Protein AF-A0A814UME5-F1 (afdb_monomer)

pLDDT: mean 75.33, std 10.83, range [39.34, 89.38]

Solvent-accessible surface area (backbone atoms only — not comparable to full-atom values):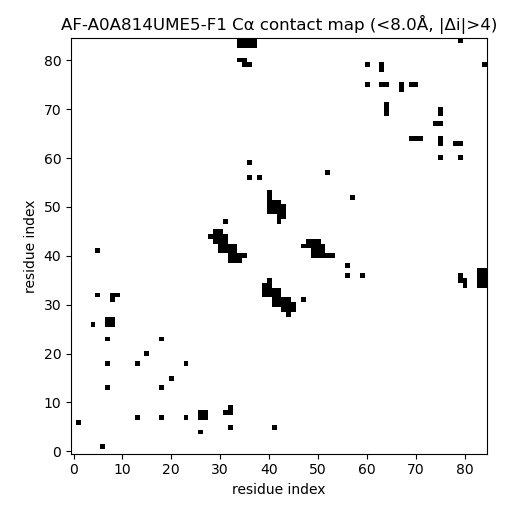 5134 Å² total; per-residue (Å²): 132,86,54,74,60,60,56,61,71,68,44,94,68,75,59,78,85,82,50,58,72,66,60,48,50,49,42,65,73,45,35,43,79,46,55,39,74,90,40,79,31,46,18,34,51,90,76,65,44,75,76,49,84,60,75,87,48,48,63,58,50,52,50,44,31,56,77,53,71,61,63,48,70,70,55,33,51,52,52,41,49,71,77,26,88

Radius of gyration: 14.54 Å; Cα contacts (8 Å, |Δi|>4): 88; chains: 1; bounding box: 24×38×31 Å

Sequence (85 aa):
MKTNIMNCLRENRITTTDFDCRFASWCRNSFVANDIGGQTFLCDLKSNKPVLLYENMYEVYKKVHIESAHAGRDKCLDALSINYS

Organism: Adineta ricciae (NCBI:txid249248)

Nearest PDB structures (foldseek):
  5l80-assembly1_A  TM=4.653E-01  e=1.793E+00  Drosophila melanogaster
  5l80-assembly1_B  TM=4.581E-01  e=3.016E+00  Drosophila melanogaster
  4i58-assembly1_A  TM=3.763E-01  e=2.326E+00  Microbacterium oxydans
  6tut-assembly1_P  TM=2.628E-01  e=3.016E+00  Saccharomyces cerevisiae S288C

Structure (mmCIF, N/CA/C/O backbone):
data_AF-A0A814UME5-F1
#
_entry.id   AF-A0A814UME5-F1
#
loop_
_atom_site.group_PDB
_atom_site.id
_atom_site.type_symbol
_atom_site.label_atom_id
_atom_site.label_alt_id
_atom_site.label_comp_id
_atom_site.label_asym_id
_atom_site.label_entity_id
_atom_site.label_seq_id
_atom_site.pdbx_PDB_ins_code
_atom_site.Cartn_x
_atom_site.Cartn_y
_atom_site.Cartn_z
_atom_site.occupancy
_atom_site.B_iso_or_equiv
_atom_site.auth_seq_id
_atom_site.auth_comp_id
_atom_site.auth_asym_id
_atom_site.auth_atom_id
_atom_site.pdbx_PDB_model_num
ATOM 1 N N . MET A 1 1 ? -5.010 -2.284 -15.923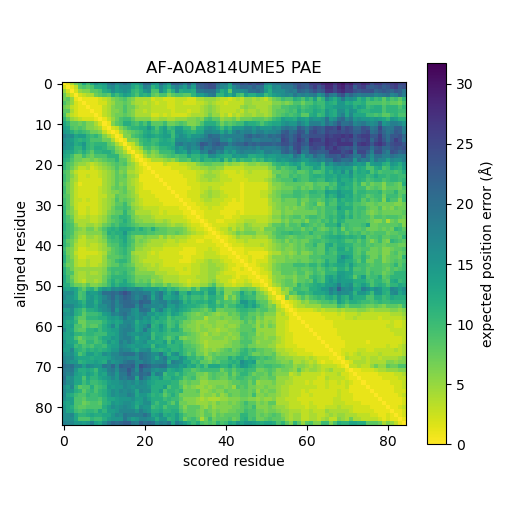 1.00 39.34 1 MET A N 1
ATOM 2 C CA . MET A 1 1 ? -4.083 -3.410 -16.163 1.00 39.34 1 MET A CA 1
ATOM 3 C C . MET A 1 1 ? -3.742 -4.008 -14.802 1.00 39.34 1 MET A C 1
ATOM 5 O O . MET A 1 1 ? -3.046 -3.354 -14.040 1.00 39.34 1 MET A O 1
ATOM 9 N N . LYS A 1 2 ? -4.336 -5.148 -14.415 1.00 48.97 2 LYS A N 1
ATOM 10 C CA . LYS A 1 2 ? -3.986 -5.806 -13.141 1.00 48.97 2 LYS A CA 1
ATOM 11 C C . LYS A 1 2 ? -2.558 -6.337 -13.289 1.00 48.97 2 LYS A C 1
ATOM 13 O O . LYS A 1 2 ? -2.282 -7.053 -14.246 1.00 48.97 2 LYS A O 1
ATOM 18 N N . THR A 1 3 ? -1.642 -5.918 -12.424 1.00 55.56 3 THR A N 1
ATOM 19 C CA . THR A 1 3 ? -0.251 -6.388 -12.443 1.00 55.56 3 THR A CA 1
ATOM 20 C C . THR A 1 3 ? -0.197 -7.900 -12.226 1.00 55.56 3 THR A C 1
ATOM 22 O O . THR A 1 3 ? -0.978 -8.445 -11.447 1.00 55.56 3 THR A O 1
ATOM 25 N N . ASN A 1 4 ? 0.766 -8.565 -12.874 1.00 70.94 4 ASN A N 1
ATOM 26 C CA . ASN A 1 4 ? 1.005 -10.014 -12.785 1.00 70.94 4 ASN A CA 1
ATOM 27 C C . ASN A 1 4 ? 1.022 -10.561 -11.349 1.00 70.94 4 ASN A C 1
ATOM 29 O O . ASN A 1 4 ? 0.581 -11.672 -11.073 1.00 70.94 4 ASN A O 1
ATOM 33 N N . ILE A 1 5 ? 1.501 -9.731 -10.422 1.00 75.88 5 ILE A N 1
ATOM 34 C CA . ILE A 1 5 ? 1.634 -10.041 -9.000 1.00 75.88 5 ILE A CA 1
ATOM 35 C C . ILE A 1 5 ? 0.262 -10.219 -8.330 1.00 75.88 5 ILE A C 1
ATOM 37 O O . ILE A 1 5 ? 0.081 -11.152 -7.555 1.00 75.88 5 ILE A O 1
ATOM 41 N N . MET A 1 6 ? -0.734 -9.382 -8.648 1.00 78.44 6 MET A N 1
ATOM 42 C CA . MET A 1 6 ? -2.055 -9.453 -8.001 1.00 78.44 6 MET A CA 1
ATOM 43 C C . MET A 1 6 ? -2.811 -10.729 -8.372 1.00 78.44 6 MET A C 1
ATOM 45 O O . MET A 1 6 ? -3.470 -11.317 -7.518 1.00 78.44 6 MET A O 1
ATOM 49 N N . ASN A 1 7 ? -2.688 -11.177 -9.624 1.00 76.44 7 ASN A N 1
ATOM 50 C CA . ASN A 1 7 ? -3.264 -12.450 -10.060 1.00 76.44 7 ASN A CA 1
ATOM 51 C C . ASN A 1 7 ? -2.555 -13.621 -9.362 1.00 76.44 7 ASN A C 1
ATOM 53 O O . ASN A 1 7 ? -3.214 -14.484 -8.788 1.00 76.44 7 ASN A O 1
ATOM 57 N N . CYS A 1 8 ? -1.219 -13.579 -9.291 1.00 76.88 8 CYS A N 1
ATOM 58 C CA . CYS A 1 8 ? -0.417 -14.577 -8.584 1.00 76.88 8 CYS A CA 1
ATOM 59 C C . CYS A 1 8 ? -0.772 -14.715 -7.087 1.00 76.88 8 CYS A C 1
ATOM 61 O O . CYS A 1 8 ? -0.668 -15.810 -6.529 1.00 76.88 8 CYS A O 1
ATOM 63 N N . LEU A 1 9 ? -1.160 -13.622 -6.420 1.00 78.31 9 LEU A N 1
ATOM 64 C CA . LEU A 1 9 ? -1.556 -13.635 -5.007 1.00 78.31 9 LEU A CA 1
ATOM 65 C C . LEU A 1 9 ? -3.001 -14.110 -4.789 1.00 78.31 9 LEU A C 1
ATOM 67 O O . LEU A 1 9 ? -3.286 -14.710 -3.757 1.00 78.31 9 LEU A O 1
ATOM 71 N N . ARG A 1 10 ? -3.914 -13.841 -5.732 1.00 74.62 10 ARG A N 1
ATOM 72 C CA . ARG A 1 10 ? -5.351 -14.143 -5.589 1.00 74.62 10 ARG A CA 1
ATOM 73 C C . ARG A 1 10 ? -5.741 -15.543 -6.047 1.00 74.62 10 ARG A C 1
ATOM 75 O O . ARG A 1 10 ? -6.711 -16.105 -5.541 1.00 74.62 10 ARG A O 1
ATOM 82 N N . GLU A 1 11 ? -5.018 -16.113 -6.999 1.00 67.69 11 GLU A N 1
ATOM 83 C CA . GLU A 1 11 ? -5.353 -17.420 -7.550 1.00 67.69 11 GLU A CA 1
ATOM 84 C C . GLU A 1 11 ? -4.704 -18.542 -6.722 1.00 67.69 11 GLU A C 1
ATOM 86 O O . GLU A 1 11 ? -3.498 -18.790 -6.775 1.00 67.69 11 GLU A O 1
ATOM 91 N N . ASN A 1 12 ? -5.533 -19.276 -5.969 1.00 55.78 12 ASN A N 1
ATOM 92 C CA . ASN A 1 12 ? -5.125 -20.494 -5.248 1.00 55.78 12 ASN A CA 1
ATOM 93 C C . ASN A 1 12 ? -4.692 -21.640 -6.187 1.00 55.78 12 ASN A C 1
ATOM 95 O O . ASN A 1 12 ? -4.125 -22.635 -5.737 1.00 55.78 12 ASN A O 1
ATOM 99 N N . ARG A 1 13 ? -4.944 -21.513 -7.494 1.00 54.03 13 ARG A N 1
ATOM 100 C CA . ARG A 1 13 ? -4.509 -22.444 -8.536 1.00 54.03 13 ARG A CA 1
ATOM 101 C C . ARG A 1 13 ? -3.770 -21.667 -9.612 1.00 54.03 13 ARG A C 1
ATOM 103 O O . ARG A 1 13 ? -4.373 -21.242 -10.583 1.00 54.03 13 ARG A O 1
ATOM 110 N N . ILE A 1 14 ? -2.462 -21.510 -9.436 1.00 56.16 14 ILE A N 1
ATOM 111 C CA . ILE A 1 14 ? -1.605 -21.087 -10.541 1.00 56.16 14 ILE A CA 1
ATOM 112 C C . ILE A 1 14 ? -1.522 -22.273 -11.498 1.00 56.16 14 ILE A C 1
ATOM 114 O O . ILE A 1 14 ? -0.896 -23.288 -11.181 1.00 56.16 14 ILE A O 1
ATOM 118 N N . THR A 1 15 ? -2.179 -22.171 -12.648 1.00 52.06 15 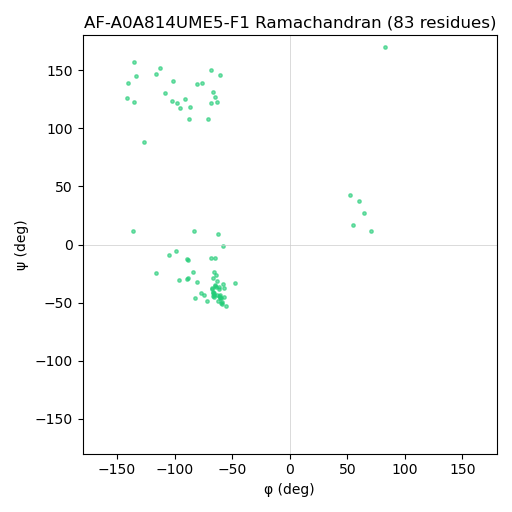THR A N 1
ATOM 119 C CA . THR A 1 15 ? -1.860 -23.019 -13.791 1.00 52.06 15 THR A CA 1
ATOM 120 C C . THR A 1 15 ? -0.433 -22.690 -14.211 1.00 52.06 15 THR A C 1
ATOM 122 O O . THR A 1 15 ? -0.086 -21.540 -14.460 1.00 52.06 15 THR A O 1
ATOM 125 N N . THR A 1 16 ? 0.433 -23.702 -14.231 1.00 50.62 16 THR A N 1
ATOM 126 C CA . THR A 1 16 ? 1.885 -23.606 -14.485 1.00 50.62 16 THR A CA 1
ATOM 127 C C . THR A 1 16 ? 2.262 -22.983 -15.837 1.00 50.62 16 THR A C 1
ATOM 129 O O . THR A 1 16 ? 3.442 -22.865 -16.148 1.00 50.62 16 THR A O 1
ATOM 132 N N . THR A 1 17 ? 1.276 -22.620 -16.654 1.00 56.31 17 THR A N 1
ATOM 133 C CA . THR A 1 17 ? 1.413 -21.940 -17.941 1.00 56.31 17 THR A CA 1
ATOM 134 C C . THR A 1 17 ? 1.531 -20.421 -17.828 1.00 56.31 17 THR A C 1
ATOM 136 O O . THR A 1 17 ? 2.107 -19.821 -18.730 1.00 56.31 17 THR A O 1
ATOM 139 N N . ASP A 1 18 ? 1.042 -19.799 -16.749 1.00 57.62 18 ASP A N 1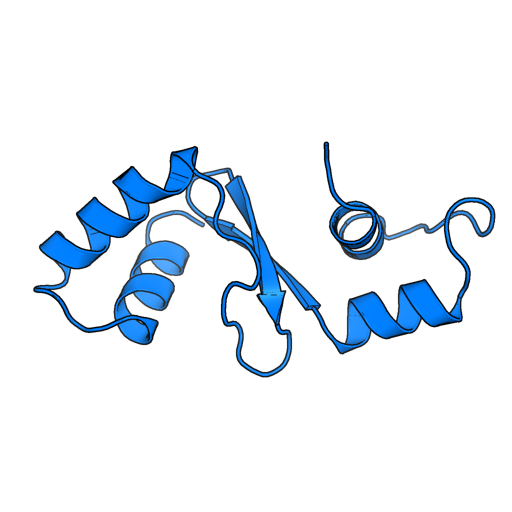
ATOM 140 C CA . ASP A 1 18 ? 0.960 -18.329 -16.659 1.00 57.62 18 ASP A CA 1
ATOM 141 C C . ASP A 1 18 ? 2.148 -17.700 -15.911 1.00 57.62 18 ASP A C 1
ATOM 143 O O . ASP A 1 18 ? 2.576 -16.594 -16.243 1.00 57.62 18 ASP A O 1
ATOM 147 N N . PHE A 1 19 ? 2.732 -18.424 -14.945 1.00 65.31 19 PHE A N 1
ATOM 148 C CA . PHE A 1 19 ? 3.862 -17.969 -14.124 1.00 65.31 19 PHE A CA 1
ATOM 149 C C . PHE A 1 19 ? 4.865 -19.090 -13.869 1.00 65.31 19 PHE A C 1
ATOM 151 O O . PHE A 1 19 ? 4.476 -20.214 -13.543 1.00 65.31 19 PHE A O 1
ATOM 158 N N . ASP A 1 20 ? 6.164 -18.779 -13.923 1.00 74.69 20 ASP A N 1
ATOM 159 C CA . ASP A 1 20 ? 7.172 -19.708 -13.422 1.00 74.69 20 ASP A CA 1
ATOM 160 C C . ASP A 1 20 ? 7.088 -19.833 -11.886 1.00 74.69 20 ASP A C 1
ATOM 162 O O . ASP A 1 20 ? 6.682 -18.915 -11.161 1.00 74.69 20 ASP A O 1
ATOM 166 N N . CYS A 1 21 ? 7.465 -21.002 -11.366 1.00 78.50 21 CYS A N 1
ATOM 167 C CA . CYS A 1 21 ? 7.336 -21.313 -9.943 1.00 78.50 21 CYS A CA 1
ATOM 168 C C . CYS A 1 21 ? 8.199 -20.418 -9.036 1.00 78.50 21 CYS A C 1
ATOM 170 O O . CYS A 1 21 ? 7.846 -20.210 -7.870 1.00 78.50 21 CYS A O 1
ATOM 172 N N . ARG A 1 22 ? 9.309 -19.867 -9.549 1.00 81.25 22 ARG A N 1
ATOM 173 C CA . ARG A 1 22 ? 10.195 -18.978 -8.787 1.00 81.25 22 ARG A CA 1
ATOM 174 C C . ARG A 1 22 ? 9.548 -17.613 -8.619 1.00 81.25 22 ARG A C 1
ATOM 176 O O . ARG A 1 22 ? 9.542 -17.095 -7.505 1.00 81.25 22 ARG A O 1
ATOM 183 N N . PHE A 1 23 ? 8.952 -17.072 -9.678 1.00 80.94 23 PHE A N 1
ATOM 184 C CA . PHE A 1 23 ? 8.205 -15.821 -9.633 1.00 80.94 23 PHE A CA 1
ATOM 185 C C . PHE A 1 23 ? 7.008 -15.918 -8.686 1.00 80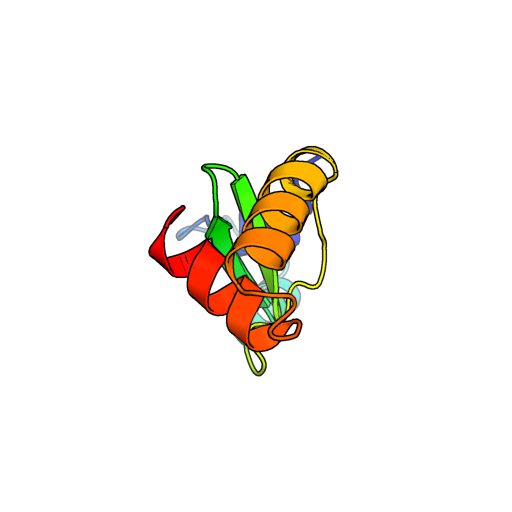.94 23 PHE A C 1
ATOM 187 O O . PHE A 1 23 ? 6.815 -15.040 -7.843 1.00 80.94 23 PHE A O 1
ATOM 194 N N . ALA A 1 24 ? 6.251 -17.016 -8.751 1.00 79.50 24 ALA A N 1
ATOM 195 C CA . ALA A 1 24 ? 5.117 -17.224 -7.858 1.00 79.50 24 ALA A CA 1
ATOM 196 C C . ALA A 1 24 ? 5.530 -17.314 -6.381 1.00 79.50 24 ALA A C 1
ATOM 198 O O . ALA A 1 24 ? 4.904 -16.708 -5.508 1.00 79.50 24 ALA A O 1
ATOM 199 N N . SER A 1 25 ? 6.610 -18.049 -6.104 1.00 82.56 25 SER A N 1
ATOM 200 C CA . SER A 1 25 ? 7.201 -18.128 -4.767 1.00 82.56 25 SER A CA 1
ATOM 201 C C . SER A 1 25 ? 7.672 -16.754 -4.284 1.00 82.56 25 SER A C 1
ATOM 203 O O . SER A 1 25 ? 7.359 -16.347 -3.166 1.00 82.56 25 SER A O 1
ATOM 205 N N . TRP A 1 26 ? 8.359 -15.990 -5.136 1.00 85.50 26 TRP A N 1
ATOM 206 C CA . TRP A 1 26 ? 8.810 -14.641 -4.805 1.00 85.50 26 TRP A CA 1
ATOM 207 C C . TRP A 1 26 ? 7.645 -13.706 -4.468 1.00 85.50 26 TRP A C 1
ATOM 209 O O . TRP A 1 26 ? 7.703 -13.029 -3.442 1.00 85.50 26 TRP A O 1
ATOM 219 N N . CYS A 1 27 ? 6.572 -13.716 -5.266 1.00 84.06 27 CYS A N 1
ATOM 220 C CA . CYS A 1 27 ? 5.395 -12.886 -5.019 1.00 84.06 27 CYS A CA 1
ATOM 221 C C . CYS A 1 27 ? 4.769 -13.184 -3.653 1.00 84.06 27 CYS A C 1
ATOM 223 O O . CYS A 1 27 ? 4.563 -12.263 -2.867 1.00 84.06 27 CYS A O 1
ATOM 225 N N . ARG A 1 28 ? 4.536 -14.465 -3.339 1.00 83.44 28 ARG A N 1
ATOM 226 C CA . ARG A 1 28 ? 3.934 -14.892 -2.062 1.00 83.44 28 ARG A CA 1
ATOM 227 C C . ARG A 1 28 ? 4.817 -14.621 -0.847 1.00 83.44 28 ARG A C 1
ATOM 229 O O . ARG A 1 28 ? 4.291 -14.424 0.239 1.00 83.44 28 ARG A O 1
ATOM 236 N N . ASN A 1 29 ? 6.137 -14.612 -1.023 1.00 86.19 29 ASN A N 1
ATOM 237 C CA . ASN A 1 29 ? 7.088 -14.343 0.059 1.00 86.19 29 ASN A CA 1
ATOM 238 C C . ASN A 1 29 ? 7.405 -12.851 0.240 1.00 86.19 29 ASN A C 1
ATOM 240 O O . ASN A 1 29 ? 8.017 -12.479 1.242 1.00 86.19 29 ASN A O 1
ATOM 244 N N . SER A 1 30 ? 7.039 -12.007 -0.729 1.00 84.62 30 SER A N 1
ATOM 245 C CA . SER A 1 30 ? 7.414 -10.587 -0.740 1.00 84.62 30 SER A CA 1
ATOM 246 C C . SER A 1 30 ? 6.224 -9.650 -0.635 1.00 84.62 30 SER A C 1
ATOM 248 O O . SER A 1 30 ? 6.397 -8.527 -0.176 1.00 84.62 30 SER A O 1
ATOM 250 N N . PHE A 1 31 ? 5.025 -10.081 -1.030 1.00 87.88 31 PHE A N 1
ATOM 251 C CA . PHE A 1 31 ? 3.868 -9.200 -1.106 1.00 87.88 31 PHE A CA 1
ATOM 252 C C . PHE A 1 31 ? 2.598 -9.815 -0.527 1.00 87.88 31 PHE A C 1
ATOM 254 O O . PHE A 1 31 ? 2.429 -11.032 -0.479 1.00 87.88 31 PHE A O 1
ATOM 261 N N . VAL A 1 32 ? 1.679 -8.934 -0.148 1.00 86.81 32 VAL A N 1
ATOM 262 C CA . VAL A 1 32 ? 0.311 -9.256 0.251 1.00 86.81 32 VAL A CA 1
ATOM 263 C C . VAL A 1 32 ? -0.653 -8.308 -0.455 1.00 86.81 32 VAL A C 1
ATOM 265 O O . VAL A 1 32 ? -0.326 -7.152 -0.725 1.00 86.81 32 VAL A O 1
ATOM 268 N N . ALA A 1 33 ? -1.830 -8.816 -0.806 1.00 83.44 33 ALA A N 1
ATOM 269 C CA . ALA A 1 33 ? -2.906 -8.011 -1.356 1.00 83.44 33 ALA A CA 1
ATOM 270 C C . ALA A 1 33 ? -3.845 -7.606 -0.214 1.00 83.44 33 ALA A C 1
ATOM 272 O O . ALA A 1 33 ? -4.453 -8.481 0.396 1.00 83.44 33 ALA A O 1
ATOM 273 N N . ASN A 1 34 ? -3.965 -6.306 0.055 1.00 80.56 34 ASN A N 1
ATOM 274 C CA . ASN A 1 34 ? -4.886 -5.774 1.061 1.00 80.56 34 ASN A CA 1
ATOM 275 C C . ASN A 1 34 ? -6.045 -5.063 0.373 1.00 80.56 34 ASN A C 1
ATOM 277 O O . ASN A 1 34 ? -5.824 -4.217 -0.492 1.00 80.56 34 ASN A O 1
ATOM 281 N N . ASP A 1 35 ? -7.270 -5.380 0.766 1.00 78.31 35 ASP A N 1
ATOM 282 C CA . ASP A 1 35 ? -8.459 -4.688 0.286 1.00 78.31 35 ASP A CA 1
ATOM 283 C C . ASP A 1 35 ? -8.786 -3.513 1.226 1.00 78.31 35 ASP A C 1
ATOM 285 O O . ASP A 1 35 ? -8.851 -3.665 2.443 1.00 78.31 35 ASP A O 1
ATOM 289 N N . ILE A 1 36 ? -8.899 -2.312 0.655 1.00 76.12 36 ILE A N 1
ATOM 290 C CA . ILE A 1 36 ? -9.249 -1.065 1.340 1.00 76.12 36 ILE A CA 1
ATOM 291 C C . ILE A 1 36 ? -10.162 -0.264 0.402 1.00 76.12 36 ILE A C 1
ATOM 293 O O . ILE A 1 36 ? -9.824 0.007 -0.748 1.00 76.12 36 ILE A O 1
ATOM 297 N N . GLY A 1 37 ? -11.329 0.140 0.880 1.00 70.69 37 GLY A N 1
ATOM 298 C CA . 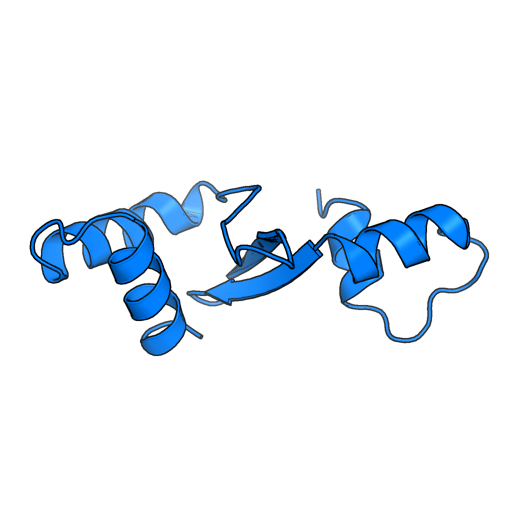GLY A 1 37 ? -12.337 0.911 0.153 1.00 70.69 37 GLY A CA 1
ATOM 299 C C . GLY A 1 37 ? -12.936 0.153 -1.026 1.00 70.69 37 GLY A C 1
ATOM 300 O O . GLY A 1 37 ? -13.299 0.776 -2.020 1.00 70.69 37 GLY A O 1
ATOM 301 N N . GLY A 1 38 ? -12.964 -1.184 -0.968 1.00 73.00 38 GLY A N 1
ATOM 302 C CA . GLY A 1 38 ? -13.326 -2.030 -2.110 1.00 73.00 38 GLY A CA 1
ATOM 303 C C . GLY A 1 38 ? -12.281 -2.046 -3.236 1.00 73.00 38 GLY A C 1
ATOM 304 O O . GLY A 1 38 ? -12.564 -2.538 -4.329 1.00 73.00 38 GLY A O 1
ATOM 305 N N . GLN A 1 39 ? -11.080 -1.511 -2.995 1.00 75.50 39 GLN A N 1
ATOM 306 C CA . GLN A 1 39 ? -9.948 -1.555 -3.919 1.00 75.50 39 GLN A CA 1
ATOM 307 C C . GLN A 1 39 ? -8.793 -2.354 -3.328 1.00 75.50 39 GLN A C 1
ATOM 309 O O . GLN A 1 39 ? -8.537 -2.318 -2.132 1.00 75.50 39 GLN A O 1
ATOM 314 N N . THR A 1 40 ? -8.052 -3.047 -4.187 1.00 77.50 40 THR A N 1
ATOM 315 C CA . THR A 1 40 ? -6.972 -3.934 -3.749 1.00 77.50 40 THR A CA 1
ATOM 316 C C . THR A 1 40 ? -5.612 -3.288 -3.941 1.00 77.50 40 THR A C 1
ATOM 318 O O . THR A 1 40 ? -5.228 -2.944 -5.061 1.00 77.50 40 THR A O 1
ATOM 321 N N . PHE A 1 41 ? -4.853 -3.198 -2.861 1.00 78.69 41 PHE A N 1
ATOM 322 C CA . PHE A 1 41 ? -3.503 -2.662 -2.805 1.00 78.69 41 PHE A CA 1
ATOM 323 C C . PHE A 1 41 ? -2.487 -3.785 -2.759 1.00 78.69 41 PHE A C 1
ATOM 325 O O . PHE A 1 41 ? -2.678 -4.781 -2.065 1.00 78.69 41 PHE A O 1
ATOM 332 N N . LEU A 1 42 ? -1.379 -3.590 -3.467 1.00 81.12 42 LEU A N 1
ATOM 333 C CA . LEU A 1 42 ? -0.199 -4.419 -3.287 1.00 81.12 42 LEU A CA 1
ATOM 334 C C . LEU A 1 42 ? 0.636 -3.822 -2.157 1.00 81.12 42 LEU A C 1
ATOM 336 O O . LEU A 1 42 ? 1.124 -2.694 -2.278 1.00 81.12 42 LEU A O 1
ATOM 340 N N . CYS A 1 43 ? 0.823 -4.583 -1.090 1.00 84.19 43 CYS A N 1
ATOM 341 C CA . CYS A 1 43 ? 1.675 -4.224 0.031 1.00 84.19 43 CYS A CA 1
ATOM 342 C C . CYS A 1 43 ? 2.890 -5.150 0.102 1.00 84.19 43 CYS A C 1
ATOM 344 O O . CYS A 1 43 ? 2.834 -6.304 -0.318 1.00 84.19 43 CYS A O 1
ATOM 346 N N . ASP A 1 44 ? 3.990 -4.647 0.652 1.00 85.31 44 ASP A N 1
ATOM 347 C CA . ASP A 1 44 ? 5.131 -5.468 1.054 1.00 85.31 44 ASP A CA 1
ATOM 348 C C . ASP A 1 44 ? 4.720 -6.376 2.222 1.00 85.31 44 ASP A C 1
ATOM 350 O O . ASP A 1 44 ? 4.149 -5.900 3.198 1.00 85.31 44 ASP A O 1
ATOM 354 N N . LEU A 1 45 ? 5.015 -7.674 2.146 1.00 86.00 45 LEU A N 1
ATOM 355 C CA . LEU A 1 45 ? 4.570 -8.657 3.141 1.00 86.00 45 LEU A CA 1
ATOM 356 C C . LEU A 1 45 ? 5.187 -8.407 4.524 1.00 86.00 45 LEU A C 1
ATOM 358 O O . LEU A 1 45 ? 4.537 -8.635 5.540 1.00 86.00 45 LEU A O 1
ATOM 362 N N . LYS A 1 46 ? 6.444 -7.950 4.579 1.00 85.44 46 LYS A N 1
ATOM 363 C CA . LYS A 1 46 ? 7.181 -7.796 5.845 1.00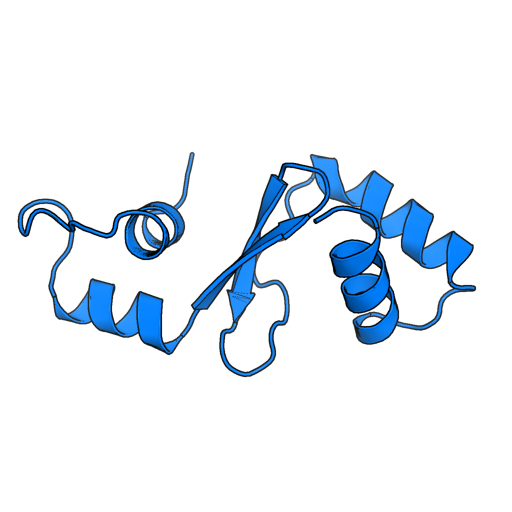 85.44 46 LYS A CA 1
ATOM 364 C C . LYS A 1 46 ? 6.745 -6.566 6.626 1.00 85.44 46 LYS A C 1
ATOM 366 O O . LYS A 1 46 ? 6.669 -6.603 7.849 1.00 85.44 46 LYS A O 1
ATOM 371 N N . SER A 1 47 ? 6.537 -5.461 5.924 1.00 80.69 47 SER A N 1
ATOM 372 C CA . SER A 1 47 ? 6.242 -4.159 6.518 1.00 80.69 47 SER A CA 1
ATOM 373 C C . SER A 1 47 ? 4.778 -3.756 6.394 1.00 80.69 47 SER A C 1
ATOM 375 O O . SER A 1 47 ? 4.387 -2.745 6.971 1.00 80.69 47 SER A O 1
ATOM 377 N N . ASN A 1 48 ? 3.989 -4.511 5.626 1.00 76.12 48 ASN A N 1
ATOM 378 C CA . ASN A 1 48 ? 2.610 -4.212 5.245 1.00 76.12 48 ASN A CA 1
ATOM 379 C C . ASN A 1 48 ? 2.429 -2.840 4.566 1.00 76.12 48 ASN A C 1
ATOM 381 O O . ASN A 1 48 ? 1.319 -2.315 4.472 1.00 76.12 48 ASN A O 1
ATOM 385 N N . LYS A 1 49 ? 3.523 -2.232 4.087 1.00 76.62 49 LYS A N 1
ATOM 386 C CA . LYS A 1 49 ? 3.504 -0.900 3.478 1.00 76.62 49 LYS A CA 1
ATOM 387 C C . LYS A 1 49 ? 3.034 -0.989 2.027 1.00 76.62 49 LYS A C 1
ATOM 389 O O . LYS A 1 49 ? 3.497 -1.878 1.309 1.00 76.62 49 LYS A O 1
ATOM 394 N N . PRO A 1 50 ? 2.181 -0.059 1.566 1.00 73.56 50 PRO A N 1
ATOM 395 C CA . PRO A 1 50 ? 1.708 -0.046 0.191 1.00 73.56 50 PRO A CA 1
ATOM 396 C C . PRO A 1 50 ? 2.871 0.219 -0.766 1.00 73.56 50 PRO A C 1
ATOM 398 O O . PRO A 1 50 ? 3.609 1.194 -0.620 1.00 73.56 50 PRO A O 1
ATOM 401 N N . VAL A 1 51 ? 3.014 -0.662 -1.752 1.00 74.31 51 VAL A N 1
ATOM 402 C CA . VAL A 1 51 ? 3.991 -0.555 -2.845 1.00 74.31 51 VAL A CA 1
ATOM 403 C C . VAL A 1 51 ? 3.389 0.223 -4.019 1.00 74.31 51 VAL A C 1
ATOM 405 O O . VAL A 1 51 ? 4.109 0.920 -4.728 1.00 74.31 51 VAL A O 1
ATOM 408 N N . LEU A 1 52 ? 2.064 0.151 -4.203 1.00 66.19 52 LEU A N 1
ATOM 409 C CA . LEU A 1 52 ? 1.332 0.890 -5.232 1.00 66.19 52 LEU A CA 1
ATOM 410 C C . LEU A 1 52 ? 0.055 1.500 -4.639 1.00 66.19 52 LEU A C 1
ATOM 412 O O . LEU A 1 52 ? -0.786 0.775 -4.108 1.00 66.19 52 LEU A O 1
ATOM 416 N N . LEU A 1 53 ? -0.101 2.821 -4.743 1.00 59.44 53 LEU A N 1
ATOM 417 C CA . LEU A 1 53 ? -1.345 3.521 -4.413 1.00 59.44 53 LEU A CA 1
ATOM 418 C C . LEU A 1 53 ? -2.118 3.763 -5.715 1.00 59.44 53 LEU A C 1
ATOM 420 O O . LEU A 1 53 ? -1.592 4.389 -6.632 1.00 59.44 53 LEU A O 1
ATOM 424 N N . TYR A 1 54 ? -3.348 3.258 -5.814 1.00 62.75 54 TYR A N 1
ATOM 425 C CA . TYR A 1 54 ? -4.240 3.591 -6.927 1.00 62.75 54 TYR A CA 1
ATOM 426 C C . TYR A 1 54 ? -4.825 4.999 -6.736 1.00 62.75 54 TYR A C 1
ATOM 428 O O . TYR A 1 54 ? -5.216 5.371 -5.631 1.00 62.75 54 TYR A O 1
ATOM 436 N N . GLU A 1 55 ? -4.913 5.770 -7.822 1.00 56.31 55 GLU A N 1
ATOM 437 C CA . GLU A 1 55 ? -5.319 7.186 -7.826 1.00 56.31 55 GLU A CA 1
ATOM 438 C C . GLU A 1 55 ? -6.709 7.418 -7.201 1.00 56.31 55 GLU A C 1
ATOM 440 O O . GLU A 1 55 ? -6.889 8.340 -6.411 1.00 56.31 55 GLU A O 1
ATOM 445 N N . ASN A 1 56 ? -7.662 6.504 -7.418 1.00 62.56 56 ASN A N 1
ATOM 446 C CA . ASN A 1 56 ? -9.015 6.590 -6.847 1.00 62.56 56 ASN A CA 1
ATOM 447 C C . ASN A 1 56 ? -9.075 6.407 -5.320 1.00 62.56 56 ASN A C 1
ATOM 449 O O . ASN A 1 56 ? -10.117 6.655 -4.717 1.00 62.56 56 ASN A O 1
ATOM 453 N N . MET A 1 57 ? -7.990 5.964 -4.685 1.00 71.31 57 MET A N 1
ATOM 454 C CA . MET A 1 57 ? -7.895 5.853 -3.227 1.00 71.31 57 MET A CA 1
ATOM 455 C C . MET A 1 57 ? -7.175 7.026 -2.581 1.00 71.31 57 MET A C 1
ATOM 457 O O . MET A 1 57 ? -7.152 7.125 -1.354 1.00 71.31 57 MET A O 1
ATOM 461 N N . TYR A 1 58 ? -6.630 7.938 -3.386 1.00 74.69 58 TYR A N 1
ATOM 462 C CA . TYR A 1 58 ? -6.016 9.156 -2.882 1.00 74.69 58 TYR A CA 1
ATOM 463 C C . TYR A 1 58 ? -7.000 9.968 -2.030 1.00 74.69 58 TYR A C 1
ATOM 465 O O . TYR A 1 58 ? -6.656 10.366 -0.919 1.00 74.69 58 TYR A O 1
ATOM 473 N N . GLU A 1 59 ? -8.242 10.147 -2.489 1.00 78.50 59 GLU A N 1
ATOM 474 C CA . GLU A 1 59 ? -9.248 10.927 -1.753 1.00 78.50 59 GLU A CA 1
ATOM 475 C C . GLU A 1 59 ? -9.676 10.253 -0.440 1.00 78.50 59 GLU A C 1
ATOM 477 O O . GLU A 1 59 ? -9.813 10.924 0.584 1.00 78.50 59 GLU A O 1
ATOM 482 N N . VAL A 1 60 ? -9.807 8.920 -0.423 1.00 80.69 60 VAL A N 1
ATOM 483 C CA . VAL A 1 60 ? -10.106 8.160 0.806 1.00 80.69 60 VAL A CA 1
ATOM 484 C C . VAL A 1 60 ? -8.943 8.271 1.793 1.00 80.69 60 VAL A C 1
ATOM 486 O O . VAL A 1 60 ? -9.147 8.569 2.970 1.00 80.69 60 VAL A O 1
ATOM 489 N N . TYR A 1 61 ? -7.710 8.111 1.306 1.00 80.44 61 TYR A N 1
ATOM 490 C CA . TYR A 1 61 ? -6.504 8.257 2.116 1.00 80.44 61 TYR A CA 1
ATOM 491 C C . TYR A 1 61 ? -6.387 9.669 2.700 1.00 80.44 61 TYR A C 1
ATOM 493 O O . TYR A 1 61 ? -6.136 9.835 3.894 1.00 80.44 61 TYR A O 1
ATOM 501 N N . LYS A 1 62 ? -6.609 10.699 1.878 1.00 83.25 62 LYS A N 1
ATOM 502 C CA . LYS A 1 62 ? -6.595 12.106 2.289 1.00 83.25 62 LYS A CA 1
ATOM 503 C C . LYS A 1 62 ? -7.650 12.389 3.356 1.00 83.25 62 LYS A C 1
ATOM 505 O O . LYS A 1 62 ? -7.334 13.052 4.342 1.00 83.25 62 LYS A O 1
ATOM 510 N N . LYS A 1 63 ? -8.868 11.863 3.194 1.00 85.94 63 LYS A N 1
ATOM 511 C CA . LYS A 1 63 ? -9.939 11.981 4.191 1.00 85.94 63 LYS A CA 1
ATOM 512 C C . LYS A 1 63 ? -9.521 11.372 5.532 1.00 85.94 63 LYS A C 1
ATOM 514 O O . LYS A 1 63 ? -9.557 12.070 6.540 1.00 85.94 63 LYS A O 1
ATOM 519 N N . VAL A 1 64 ? -9.035 10.129 5.540 1.00 86.88 64 VAL A N 1
ATOM 520 C CA . VAL A 1 64 ? -8.589 9.456 6.775 1.00 86.88 64 VAL A CA 1
ATOM 521 C C . VAL A 1 64 ? -7.390 10.167 7.412 1.00 86.88 64 VAL A C 1
ATOM 523 O O . VAL A 1 64 ? -7.306 10.286 8.634 1.00 86.88 64 VAL A O 1
ATOM 526 N N . HIS A 1 65 ? -6.475 10.704 6.606 1.00 87.44 65 HIS A N 1
ATOM 527 C CA . HIS A 1 65 ? -5.360 11.510 7.100 1.00 87.44 65 HIS A CA 1
ATOM 528 C C . HIS A 1 65 ? -5.825 12.782 7.826 1.00 87.44 65 HIS A C 1
ATOM 530 O O . HIS A 1 65 ? -5.210 13.175 8.815 1.00 87.44 65 HIS A O 1
ATOM 536 N N . ILE A 1 66 ? -6.906 13.414 7.365 1.00 89.38 66 ILE A N 1
ATOM 537 C CA . ILE A 1 66 ? -7.519 14.567 8.040 1.00 89.38 66 ILE A CA 1
ATOM 538 C C . ILE A 1 66 ? -8.242 14.120 9.320 1.00 89.38 66 ILE A C 1
ATOM 540 O O . ILE A 1 66 ? -8.011 14.699 10.378 1.00 89.38 66 ILE A O 1
ATOM 544 N N . GLU A 1 67 ? -9.069 13.073 9.251 1.00 86.81 67 GLU A N 1
ATOM 545 C CA . GLU A 1 67 ? -9.857 12.563 10.391 1.00 86.81 67 GLU A CA 1
ATOM 546 C C . GLU A 1 67 ? -8.980 12.046 11.537 1.00 86.81 67 GLU A C 1
ATOM 548 O O . GLU A 1 67 ? -9.329 12.180 12.707 1.00 86.81 67 GLU A O 1
ATOM 553 N N . SER A 1 68 ? -7.806 11.510 11.210 1.00 84.00 68 SER A N 1
ATOM 554 C CA . SER A 1 68 ? -6.806 11.074 12.187 1.00 84.00 68 SER A CA 1
ATOM 555 C C . SER A 1 68 ? -5.911 12.208 12.699 1.00 84.00 68 SER A C 1
ATOM 557 O O . SER A 1 68 ? -4.902 11.934 13.341 1.00 84.00 68 SER A O 1
ATOM 559 N N . ALA A 1 69 ? -6.240 13.475 12.425 1.00 87.69 69 ALA A N 1
ATOM 560 C CA . ALA A 1 69 ? -5.433 14.637 12.806 1.00 87.69 69 ALA A CA 1
ATOM 561 C C . ALA A 1 69 ? -3.965 14.523 12.350 1.00 87.69 69 ALA A C 1
ATOM 563 O O . ALA A 1 69 ? -3.034 14.829 13.095 1.00 87.69 69 ALA A O 1
ATOM 564 N N . HIS A 1 70 ? -3.756 14.058 11.115 1.00 88.19 70 HIS A N 1
ATOM 565 C CA . HIS A 1 70 ? -2.438 13.900 10.498 1.00 88.19 70 HIS A CA 1
ATOM 566 C C . HIS A 1 70 ? -1.507 12.951 11.263 1.00 88.19 70 HIS A C 1
ATOM 568 O O . HIS A 1 70 ? -0.295 13.161 11.317 1.00 88.19 70 HIS A O 1
ATOM 574 N N . ALA A 1 71 ? -2.059 11.871 11.824 1.00 78.81 71 ALA A N 1
ATOM 575 C CA . ALA A 1 71 ? -1.369 10.908 12.685 1.00 78.81 71 ALA A CA 1
ATOM 576 C C . ALA A 1 71 ? -0.203 10.121 12.035 1.00 78.81 71 ALA A C 1
ATOM 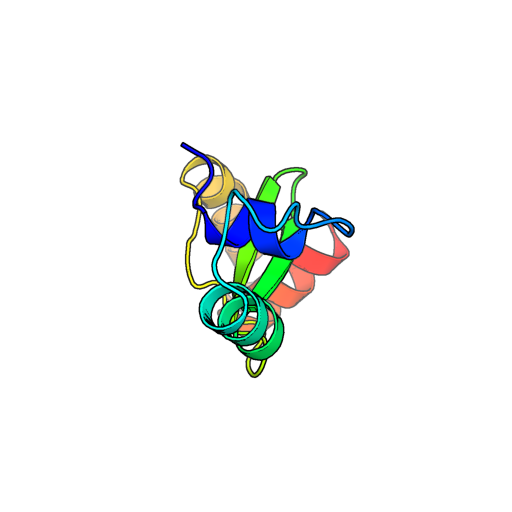578 O O . ALA A 1 71 ? 0.342 9.196 12.642 1.00 78.81 71 ALA A O 1
ATOM 579 N N . GLY A 1 72 ? 0.213 10.490 10.824 1.00 79.31 72 GLY A N 1
ATOM 580 C CA . GLY A 1 72 ? 1.278 9.843 10.072 1.00 79.31 72 GLY A CA 1
ATOM 581 C C . GLY A 1 72 ? 0.803 8.606 9.313 1.00 79.31 72 GLY A C 1
ATOM 582 O O . GLY A 1 72 ? -0.317 8.124 9.485 1.00 79.31 72 GLY A O 1
ATOM 583 N N . ARG A 1 73 ? 1.676 8.095 8.438 1.00 79.62 73 ARG A N 1
ATOM 584 C CA . ARG A 1 73 ? 1.349 7.033 7.473 1.00 79.62 73 ARG A CA 1
ATOM 585 C C . ARG A 1 73 ? 0.772 5.781 8.129 1.00 79.62 73 ARG A C 1
ATOM 587 O O . ARG A 1 73 ? -0.277 5.319 7.705 1.00 79.62 73 ARG A O 1
ATOM 594 N N . ASP A 1 74 ? 1.464 5.233 9.126 1.00 79.81 74 ASP A N 1
ATOM 595 C CA . ASP A 1 74 ? 1.139 3.904 9.660 1.00 79.81 74 ASP A CA 1
ATOM 596 C C . ASP A 1 74 ? -0.243 3.911 10.332 1.00 79.81 74 ASP A C 1
ATOM 598 O O . ASP A 1 74 ? -1.088 3.086 10.007 1.00 79.81 74 ASP A O 1
ATOM 602 N N . LYS A 1 75 ? -0.548 4.952 11.119 1.00 81.00 75 LYS A N 1
ATOM 603 C CA . LYS A 1 75 ? -1.882 5.140 11.713 1.00 81.00 75 LYS A CA 1
ATOM 604 C C . LYS A 1 75 ? -2.979 5.390 10.673 1.00 81.00 75 LYS A C 1
ATOM 606 O O . LYS A 1 75 ? -4.105 4.940 10.868 1.00 81.00 75 LYS A O 1
ATOM 611 N N . CYS A 1 76 ? -2.676 6.089 9.574 1.00 84.12 76 CYS A N 1
ATOM 612 C CA . CYS A 1 76 ? -3.640 6.273 8.482 1.00 84.12 76 CYS A CA 1
ATOM 613 C C . CYS A 1 76 ? -3.960 4.946 7.789 1.00 84.12 76 CYS A C 1
ATOM 615 O O . CYS A 1 76 ? -5.120 4.686 7.491 1.00 84.12 76 CYS A O 1
ATOM 617 N N . LEU A 1 77 ? -2.949 4.110 7.545 1.00 77.50 77 LEU A N 1
ATOM 618 C CA . LEU A 1 77 ? -3.128 2.794 6.932 1.00 77.50 77 LEU A CA 1
ATOM 619 C C . LEU A 1 77 ? -3.895 1.838 7.845 1.00 77.50 77 LEU A C 1
ATOM 621 O O . LEU A 1 77 ? -4.806 1.168 7.364 1.00 77.50 77 LEU A O 1
ATOM 625 N N . ASP A 1 78 ? -3.604 1.838 9.147 1.00 80.81 78 ASP A N 1
ATOM 626 C CA . ASP A 1 78 ? -4.368 1.062 10.127 1.00 80.81 78 ASP A CA 1
ATOM 627 C C . ASP A 1 78 ? -5.842 1.496 10.122 1.00 80.81 78 ASP A C 1
ATOM 629 O O . ASP A 1 78 ? -6.737 0.672 9.935 1.00 80.81 78 ASP A O 1
ATOM 633 N N . ALA A 1 79 ? -6.116 2.802 10.218 1.00 82.31 79 ALA A N 1
ATOM 634 C CA . ALA A 1 79 ? -7.479 3.333 10.180 1.00 82.31 79 ALA A CA 1
ATOM 635 C C . ALA A 1 79 ? -8.204 3.039 8.854 1.00 82.31 79 ALA A C 1
ATOM 637 O O . ALA A 1 79 ? -9.398 2.738 8.860 1.00 82.31 79 ALA A O 1
ATOM 638 N N . LEU A 1 80 ? -7.499 3.097 7.723 1.00 80.75 80 LEU A N 1
ATOM 639 C CA . LEU A 1 80 ? -8.031 2.706 6.418 1.00 80.75 80 LEU A CA 1
ATOM 640 C C . LEU A 1 80 ? -8.412 1.225 6.400 1.00 80.75 80 LEU A C 1
ATOM 642 O O . LEU A 1 80 ? -9.528 0.890 6.011 1.00 80.75 80 LEU A O 1
ATOM 646 N N . SER A 1 81 ? -7.515 0.354 6.864 1.00 75.88 81 SER A N 1
ATOM 647 C CA . SER A 1 81 ? -7.757 -1.088 6.924 1.00 75.88 81 SER A CA 1
ATOM 648 C C . SER A 1 81 ? -8.862 -1.481 7.898 1.00 75.88 81 SER A C 1
ATOM 650 O O . SER A 1 81 ? -9.452 -2.527 7.711 1.00 75.88 81 SER A O 1
ATOM 652 N N . ILE A 1 82 ? -9.179 -0.678 8.917 1.00 79.06 82 ILE A N 1
ATOM 653 C CA . ILE A 1 82 ? -10.299 -0.960 9.831 1.00 79.06 82 ILE A CA 1
ATOM 654 C C . ILE A 1 82 ? -11.629 -0.493 9.235 1.00 79.06 82 ILE A C 1
ATOM 656 O O . ILE A 1 82 ? -12.623 -1.207 9.298 1.00 79.06 82 ILE A O 1
ATOM 660 N N . ASN A 1 83 ? -11.663 0.725 8.693 1.00 77.00 83 ASN A N 1
ATOM 661 C CA . ASN A 1 83 ? -12.922 1.377 8.322 1.00 77.00 83 ASN A CA 1
ATOM 662 C C . ASN A 1 83 ? -13.375 1.073 6.891 1.00 77.00 83 ASN A C 1
ATOM 664 O O . ASN A 1 83 ? -14.498 1.415 6.523 1.00 77.00 83 ASN A O 1
ATOM 668 N N . TYR A 1 84 ? -12.494 0.497 6.075 1.00 70.88 84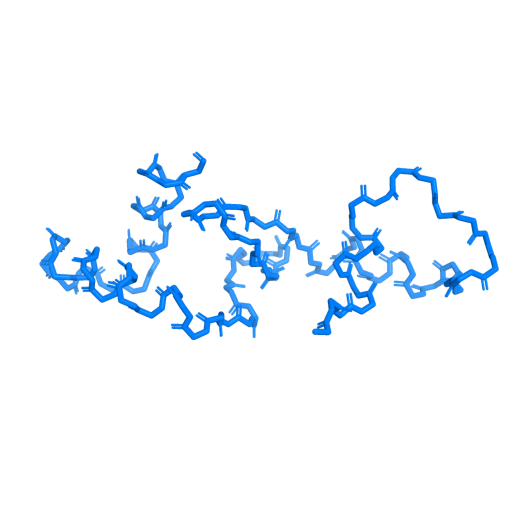 TYR A N 1
ATOM 669 C CA . TYR A 1 84 ? -12.739 0.301 4.654 1.00 70.88 84 TYR A CA 1
ATOM 670 C C . TYR A 1 84 ? -12.319 -1.096 4.151 1.00 70.88 84 TYR A C 1
ATOM 672 O O . TYR A 1 84 ? -12.253 -1.278 2.938 1.00 70.88 84 TYR A O 1
ATOM 680 N N . SER A 1 85 ? -12.015 -2.065 5.024 1.00 59.25 85 SER A N 1
ATOM 681 C CA . SER A 1 85 ? -11.745 -3.457 4.609 1.00 59.25 85 SER A CA 1
ATOM 682 C C . SER A 1 85 ? -12.992 -4.238 4.205 1.00 59.25 85 SER A C 1
ATOM 684 O O . SER A 1 85 ? -14.109 -3.878 4.643 1.00 59.25 85 SER A O 1
#

Secondary structure (DSSP, 8-state):
---HHHHHHH-SS--TTTS-HHHHHHHHHHEEEEEETTEEEEEETTT--BS---GGGHHHHHHHHHHTTT--HHHHHHHHHHH--

Foldseek 3Di:
DPDPLVCLQPDPDDPCVSDPPVVSVCSVQFWDWAFFQNDTFIAGPPPRHGPDDDPVCPVVLVVLCVVVVNPDDVNSVVVRSVPGD

Mean predicted aligned error: 8.82 Å